Protein AF-A0A7X4EU83-F1 (afdb_monomer_lite)

Radius of gyration: 20.8 Å; chains: 1; bounding box: 49×31×60 Å

pLDDT: mean 77.48, std 19.96, range [29.17, 96.44]

Sequence (170 aa):
MTHMKTLVHVLTVSALWIVGHPASAQDRAFEIGVRPLILGSKGEPANDMPGGSVVGAWHWRDDWFIGVALDQLTFDYEYPYRALGIDQPADVKPIDGTNTTTRLAGWVERRYDRPGAWDWFWNVGIGFASVDAPPVSGPTDTGGTFEIVTDPGEEVHLIPNPRIRTGRYL

Foldseek 3Di:
DDDDDDDWDKDKDKAWDWPFDPPPDDQKGKIKTKIWIWIQTPDVVKGIKTWMKIKMWIRDDDQKIKMKMKIKTKIKRFQPVVVVVFAADPPDDGWIWMKMKIKIKIKMKGWDDDPDQKIWIKIKIKMKMDMDTDWTKDAGPVGHIDIDDDDPDMDMDIDTDGDMHGDDPD

Structure (mmCIF, N/CA/C/O backbone):
data_AF-A0A7X4EU83-F1
#
_entry.id   AF-A0A7X4EU83-F1
#
loop_
_atom_site.group_PDB
_atom_site.id
_atom_site.type_symbol
_atom_site.label_atom_id
_atom_site.label_alt_id
_atom_site.label_comp_id
_atom_site.label_asym_id
_atom_site.label_entity_id
_atom_site.label_seq_id
_atom_site.pdbx_PDB_ins_code
_atom_site.Cartn_x
_atom_site.Cartn_y
_atom_site.Cartn_z
_atom_site.occupancy
_atom_site.B_iso_or_equiv
_atom_site.auth_seq_id
_atom_site.auth_comp_id
_atom_site.auth_asym_id
_atom_site.auth_atom_id
_atom_site.pdbx_PDB_model_num
ATOM 1 N N . MET A 1 1 ? -22.243 -17.654 9.323 1.00 37.81 1 MET A N 1
ATOM 2 C CA . MET A 1 1 ? -21.149 -16.695 9.073 1.00 37.81 1 MET A CA 1
ATOM 3 C C . MET A 1 1 ? -21.112 -16.425 7.584 1.00 37.81 1 MET A C 1
ATOM 5 O O . MET A 1 1 ? -20.854 -17.342 6.816 1.00 37.81 1 MET A O 1
ATOM 9 N N . THR A 1 2 ? -21.492 -15.220 7.178 1.00 32.38 2 THR A N 1
ATOM 10 C CA . THR A 1 2 ? -21.606 -14.831 5.769 1.00 32.38 2 THR A CA 1
ATOM 11 C C . THR A 1 2 ? -20.364 -14.015 5.432 1.00 32.38 2 THR A C 1
ATOM 13 O O . THR A 1 2 ? -20.212 -12.914 5.948 1.00 32.38 2 THR A O 1
ATOM 16 N N . HIS A 1 3 ? -19.445 -14.560 4.632 1.00 31.91 3 HIS A N 1
ATOM 17 C CA . HIS A 1 3 ? -18.274 -13.809 4.175 1.00 31.91 3 HIS A CA 1
ATOM 18 C C . HIS A 1 3 ? -18.725 -12.758 3.159 1.00 31.91 3 HIS A C 1
ATOM 20 O O . HIS A 1 3 ? -19.053 -13.086 2.017 1.00 31.91 3 HIS A O 1
ATOM 26 N N . MET A 1 4 ? -18.774 -11.497 3.581 1.00 29.17 4 MET A N 1
ATOM 27 C CA . MET A 1 4 ? -19.000 -10.371 2.685 1.00 29.17 4 MET A CA 1
ATOM 28 C C . MET A 1 4 ? -17.693 -10.105 1.929 1.00 29.17 4 MET A C 1
ATOM 30 O O . MET A 1 4 ? -16.710 -9.675 2.521 1.00 29.17 4 MET A O 1
ATOM 34 N N . LYS A 1 5 ? -17.655 -10.429 0.633 1.00 32.44 5 LYS A N 1
ATOM 35 C CA . LYS A 1 5 ? -16.524 -10.103 -0.246 1.00 32.44 5 LYS A CA 1
ATOM 36 C C . LYS A 1 5 ? -16.782 -8.737 -0.872 1.00 32.44 5 LYS A C 1
ATOM 38 O O . LYS A 1 5 ? -17.597 -8.629 -1.787 1.00 32.44 5 LYS A O 1
ATOM 43 N N . THR A 1 6 ? -16.119 -7.704 -0.370 1.00 38.38 6 THR A N 1
ATOM 44 C CA . THR A 1 6 ? -16.196 -6.358 -0.947 1.00 38.38 6 THR A CA 1
ATOM 45 C C . THR A 1 6 ? -15.210 -6.258 -2.107 1.00 38.38 6 THR A C 1
ATOM 47 O O . THR A 1 6 ? -14.019 -6.492 -1.940 1.00 38.38 6 THR A O 1
ATOM 50 N N . LEU A 1 7 ? -15.699 -5.934 -3.306 1.00 34.59 7 LEU A N 1
ATOM 51 C CA . LEU A 1 7 ? -14.849 -5.682 -4.470 1.00 34.59 7 LEU A CA 1
ATOM 52 C C . LEU A 1 7 ? -14.307 -4.245 -4.396 1.00 34.59 7 LEU A C 1
ATOM 54 O O . LEU A 1 7 ? -15.007 -3.291 -4.745 1.00 34.59 7 LEU A O 1
ATOM 58 N N . VAL A 1 8 ? -13.066 -4.089 -3.935 1.00 40.91 8 VAL A N 1
ATOM 59 C CA . VAL A 1 8 ? -12.400 -2.784 -3.831 1.00 40.91 8 VAL A CA 1
ATOM 60 C C . VAL A 1 8 ? -11.879 -2.357 -5.205 1.00 40.91 8 VAL A C 1
ATOM 62 O O . VAL A 1 8 ? -11.052 -3.028 -5.819 1.00 40.91 8 VAL A O 1
ATOM 65 N N . HIS A 1 9 ? -12.368 -1.221 -5.706 1.00 39.59 9 HIS A N 1
ATOM 66 C CA . HIS A 1 9 ? -11.821 -0.586 -6.906 1.00 39.59 9 HIS A CA 1
ATOM 67 C C . HIS A 1 9 ? -10.670 0.333 -6.490 1.00 39.59 9 HIS A C 1
ATOM 69 O O . HIS A 1 9 ? -10.909 1.413 -5.954 1.00 39.59 9 HIS A O 1
ATOM 75 N N . VAL A 1 10 ? -9.430 -0.095 -6.732 1.00 41.69 10 VAL A N 1
ATOM 76 C CA . VAL A 1 10 ? -8.229 0.663 -6.358 1.00 41.69 10 VAL A CA 1
ATOM 77 C C . VAL A 1 10 ? -7.845 1.628 -7.479 1.00 41.69 10 VAL A C 1
ATOM 79 O O . VAL A 1 10 ? -7.404 1.207 -8.550 1.00 41.69 10 VAL A O 1
ATOM 82 N N . LEU A 1 11 ? -7.956 2.936 -7.231 1.00 41.06 11 LEU A N 1
ATOM 83 C CA . LEU A 1 11 ? -7.340 3.948 -8.093 1.00 41.06 11 LEU A CA 1
ATOM 84 C C . LEU A 1 11 ? -5.925 4.229 -7.580 1.00 41.06 11 LEU A C 1
ATOM 86 O O . LEU A 1 11 ? -5.740 4.700 -6.461 1.00 41.06 11 LEU A O 1
ATOM 90 N N . THR A 1 12 ? -4.918 3.941 -8.404 1.00 47.88 12 THR A N 1
ATOM 91 C CA . THR A 1 12 ? -3.512 4.156 -8.042 1.00 47.88 12 THR A CA 1
ATOM 92 C C . THR A 1 12 ? -2.955 5.388 -8.749 1.00 47.88 12 THR A C 1
ATOM 94 O O . THR A 1 12 ? -2.673 5.335 -9.950 1.00 47.88 12 THR A O 1
ATOM 97 N N . VAL A 1 13 ? -2.671 6.453 -8.001 1.00 45.34 13 VAL A N 1
ATOM 98 C CA . VAL A 1 13 ? -1.878 7.593 -8.488 1.00 45.34 13 VAL A CA 1
ATOM 99 C C . VAL A 1 13 ? -0.442 7.425 -7.979 1.00 45.34 13 VAL A C 1
ATOM 101 O O . VAL A 1 13 ? -0.217 7.146 -6.804 1.00 45.34 13 VAL A O 1
ATOM 104 N N . SER A 1 14 ? 0.566 7.497 -8.855 1.00 44.75 14 SER A N 1
ATOM 105 C CA . SER A 1 14 ? 1.974 7.450 -8.414 1.00 44.75 14 SER A CA 1
ATOM 106 C C . SER A 1 14 ? 2.892 8.174 -9.387 1.00 44.75 14 SER A C 1
ATOM 108 O O . SER A 1 14 ? 2.789 7.972 -10.598 1.00 44.75 14 SER A O 1
ATOM 110 N N . ALA A 1 15 ? 3.838 8.935 -8.843 1.00 41.72 15 ALA A N 1
ATOM 111 C CA . ALA A 1 15 ? 4.978 9.479 -9.571 1.00 41.72 15 ALA A CA 1
ATOM 112 C C . ALA A 1 15 ? 6.179 8.546 -9.364 1.00 41.72 15 ALA A C 1
ATOM 114 O O . ALA A 1 15 ? 6.538 8.258 -8.225 1.00 41.72 15 ALA A O 1
ATOM 115 N N . LEU A 1 16 ? 6.772 8.032 -10.444 1.00 42.72 16 LEU A N 1
ATOM 116 C CA . LEU A 1 16 ? 7.924 7.134 -10.361 1.00 42.72 16 LEU A CA 1
ATOM 117 C C . LEU A 1 16 ? 9.220 7.908 -10.601 1.00 42.72 16 LEU A C 1
ATOM 119 O O . LEU A 1 16 ? 9.389 8.493 -11.667 1.00 42.72 16 LEU A O 1
ATOM 123 N N . TRP A 1 17 ? 10.142 7.837 -9.641 1.00 41.66 17 TRP A N 1
ATOM 124 C CA . TRP A 1 17 ? 11.507 8.332 -9.782 1.00 41.66 17 TRP A CA 1
ATOM 125 C C . TRP A 1 17 ? 12.431 7.132 -10.009 1.00 41.66 17 TRP A C 1
ATOM 127 O O . TRP A 1 17 ? 12.683 6.343 -9.098 1.00 41.66 17 TRP A O 1
ATOM 137 N N . ILE A 1 18 ? 12.895 6.953 -11.246 1.00 44.16 18 ILE A N 1
ATOM 138 C CA . ILE A 1 18 ? 13.875 5.913 -11.585 1.00 44.16 18 ILE A CA 1
ATOM 139 C C . ILE A 1 18 ? 15.265 6.525 -11.516 1.00 44.16 18 ILE A C 1
ATOM 141 O O . ILE A 1 18 ? 15.538 7.510 -12.198 1.00 44.16 18 ILE A O 1
ATOM 145 N N . VAL A 1 19 ? 16.153 5.910 -10.737 1.00 40.81 19 VAL A N 1
ATOM 146 C CA . VAL A 1 19 ? 17.590 6.186 -10.803 1.00 40.81 19 VAL A CA 1
ATOM 147 C C . VAL A 1 19 ? 18.212 5.061 -11.624 1.0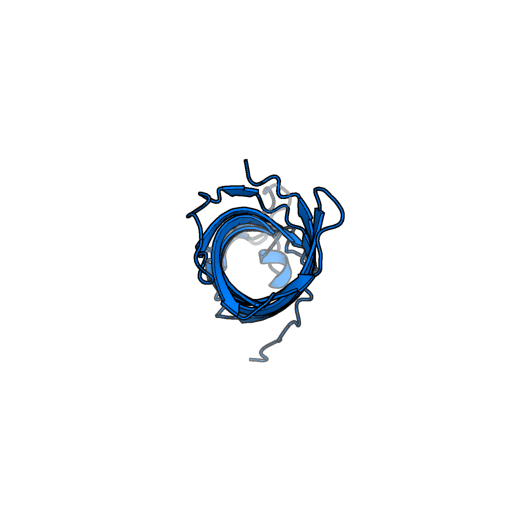0 40.81 19 VAL A C 1
ATOM 149 O O . VAL A 1 19 ? 18.591 4.017 -11.100 1.00 40.81 19 VAL A O 1
ATOM 152 N N . GLY A 1 20 ? 18.239 5.237 -12.944 1.00 39.12 20 GLY A N 1
ATOM 153 C CA . GLY A 1 20 ? 18.881 4.294 -13.856 1.00 39.12 20 GLY A CA 1
ATOM 154 C C . GLY A 1 20 ? 20.357 4.641 -14.011 1.00 39.12 20 GLY A C 1
ATOM 155 O O . GLY A 1 20 ? 20.680 5.784 -14.311 1.00 39.12 20 GLY A O 1
ATOM 156 N N . HIS A 1 21 ? 21.250 3.667 -13.836 1.00 35.53 21 HIS A N 1
ATOM 157 C CA . HIS A 1 21 ? 22.607 3.787 -14.371 1.00 35.53 21 HIS A CA 1
ATOM 158 C C . HIS A 1 21 ? 22.551 3.428 -15.862 1.00 35.53 21 HIS A C 1
ATOM 160 O O . HIS A 1 21 ? 22.052 2.344 -16.181 1.00 35.53 21 HIS A O 1
ATOM 166 N N . PRO A 1 22 ? 23.051 4.270 -16.785 1.00 38.56 22 PRO A N 1
ATOM 167 C CA . PRO A 1 22 ? 23.197 3.868 -18.174 1.00 38.56 22 PRO A CA 1
ATOM 168 C C . PRO A 1 22 ? 24.298 2.803 -18.259 1.00 38.56 22 PRO A C 1
ATOM 170 O O . PRO A 1 22 ? 25.483 3.107 -18.374 1.00 38.56 22 PRO A O 1
ATOM 173 N N . ALA A 1 23 ? 23.911 1.529 -18.173 1.00 36.75 23 ALA A N 1
ATOM 174 C CA . ALA A 1 23 ? 24.770 0.436 -18.598 1.00 36.75 23 ALA A CA 1
ATOM 175 C C . ALA A 1 23 ? 24.843 0.498 -20.126 1.00 36.75 23 ALA A C 1
ATOM 177 O O . ALA A 1 23 ? 23.866 0.258 -20.835 1.00 36.75 23 ALA A O 1
ATOM 178 N N . SER A 1 24 ? 25.999 0.912 -20.625 1.00 40.09 24 SER A N 1
ATOM 179 C CA . SER A 1 24 ? 26.292 1.039 -22.040 1.00 40.09 24 SER A CA 1
ATOM 180 C C . SER A 1 24 ? 26.031 -0.277 -22.798 1.00 40.09 24 SER A C 1
ATOM 182 O O . SER A 1 24 ? 26.607 -1.318 -22.502 1.00 40.09 24 SER A O 1
ATOM 184 N N . ALA A 1 25 ? 25.191 -0.183 -23.834 1.00 39.19 25 ALA A N 1
ATOM 185 C CA . ALA A 1 25 ? 25.168 -1.045 -25.022 1.00 39.19 25 ALA A CA 1
ATOM 186 C C . ALA A 1 25 ? 24.646 -2.504 -24.945 1.00 39.19 25 ALA A C 1
ATOM 188 O O . ALA A 1 25 ? 25.050 -3.303 -25.789 1.00 39.19 25 ALA A O 1
ATOM 189 N N . GLN A 1 26 ? 23.721 -2.886 -24.053 1.00 45.91 26 GLN A N 1
ATOM 190 C CA . GLN A 1 26 ? 23.082 -4.218 -24.143 1.00 45.91 26 GLN A CA 1
ATOM 191 C C . GLN A 1 26 ? 21.560 -4.188 -23.935 1.00 45.91 26 GLN A C 1
ATOM 193 O O . GLN A 1 26 ? 21.078 -3.574 -22.986 1.00 45.91 26 GLN A O 1
ATOM 198 N N . ASP A 1 27 ? 20.838 -4.921 -24.796 1.00 58.91 27 ASP A N 1
ATOM 199 C CA . ASP A 1 27 ? 19.375 -5.153 -24.881 1.00 58.91 27 ASP A CA 1
ATOM 200 C C . ASP A 1 27 ? 18.721 -5.782 -23.626 1.00 58.91 27 ASP A C 1
ATOM 202 O O . ASP A 1 27 ? 17.714 -6.482 -23.710 1.00 58.91 27 ASP A O 1
ATOM 206 N N . ARG A 1 28 ? 19.339 -5.636 -22.452 1.00 59.34 28 ARG A N 1
ATOM 207 C CA . ARG A 1 28 ? 18.908 -6.212 -21.173 1.00 59.34 28 ARG A CA 1
ATOM 208 C C . ARG A 1 28 ? 19.233 -5.253 -20.036 1.00 59.34 28 ARG A C 1
ATOM 210 O O . ARG A 1 28 ? 20.026 -5.561 -19.148 1.00 59.34 28 ARG A O 1
ATOM 217 N N . ALA A 1 29 ? 18.628 -4.074 -20.079 1.00 78.44 29 ALA A N 1
ATOM 218 C CA . ALA A 1 29 ? 18.719 -3.113 -18.990 1.00 78.44 29 ALA A CA 1
ATOM 219 C C . ALA A 1 29 ? 17.856 -3.556 -17.793 1.00 78.44 29 ALA A C 1
ATOM 221 O O . ALA A 1 29 ? 16.731 -4.039 -17.958 1.00 78.44 29 ALA A O 1
ATOM 222 N N . PHE A 1 30 ? 18.381 -3.378 -16.580 1.00 86.56 30 PHE A N 1
ATOM 223 C CA . PHE A 1 30 ? 17.618 -3.495 -15.339 1.00 86.56 30 PHE A CA 1
ATOM 224 C C . PHE A 1 30 ? 17.472 -2.113 -14.704 1.00 86.56 30 PHE A C 1
ATOM 226 O O . PHE A 1 30 ? 18.442 -1.363 -14.600 1.00 86.56 30 PHE A O 1
ATOM 233 N N . GLU A 1 31 ? 16.260 -1.783 -14.281 1.00 87.44 31 GLU A N 1
ATOM 234 C CA . GLU A 1 31 ? 15.913 -0.518 -13.648 1.00 87.44 31 GLU A CA 1
ATOM 235 C C . GLU A 1 31 ? 15.462 -0.784 -12.214 1.00 87.44 31 GLU A C 1
ATOM 237 O O . GLU A 1 31 ? 14.637 -1.664 -11.980 1.00 87.44 31 GLU A O 1
ATOM 242 N N . ILE A 1 32 ? 15.967 -0.002 -11.261 1.00 88.12 32 ILE A N 1
ATOM 243 C CA . ILE A 1 32 ? 15.497 0.006 -9.871 1.00 88.12 32 ILE A CA 1
ATOM 244 C C . ILE A 1 32 ? 15.044 1.424 -9.545 1.00 88.12 32 ILE A C 1
ATOM 246 O O . ILE A 1 32 ? 15.649 2.404 -9.985 1.00 88.12 32 ILE A O 1
ATOM 250 N N . GLY A 1 33 ? 13.975 1.550 -8.770 1.00 86.56 33 GLY A N 1
ATOM 251 C CA . GLY A 1 33 ? 13.492 2.846 -8.327 1.00 86.56 33 GLY A CA 1
ATOM 252 C C . GLY A 1 33 ? 12.719 2.775 -7.026 1.00 86.56 33 GLY A C 1
ATOM 253 O O . GLY A 1 33 ? 12.388 1.703 -6.520 1.00 86.56 33 GLY A O 1
ATOM 254 N N . VAL A 1 34 ? 12.399 3.958 -6.518 1.00 87.38 34 VAL A N 1
ATOM 255 C CA . VAL A 1 34 ? 11.456 4.137 -5.418 1.00 87.38 34 VAL A CA 1
ATOM 256 C C . VAL A 1 34 ? 10.356 5.094 -5.857 1.00 87.38 34 VAL A C 1
ATOM 258 O O . VAL A 1 34 ? 10.579 5.987 -6.679 1.00 87.38 34 VAL A O 1
ATOM 261 N N . ARG A 1 35 ? 9.143 4.916 -5.337 1.00 85.88 35 ARG A N 1
ATOM 262 C CA . ARG A 1 35 ? 8.029 5.831 -5.614 1.00 85.88 35 ARG A CA 1
ATOM 263 C C . ARG A 1 35 ? 7.163 6.061 -4.378 1.00 85.88 35 ARG A C 1
ATOM 265 O O . ARG A 1 35 ? 6.853 5.087 -3.693 1.00 85.88 35 ARG A O 1
ATOM 272 N N . PRO A 1 36 ? 6.724 7.303 -4.114 1.00 86.62 36 PRO A N 1
ATOM 273 C CA . PRO A 1 36 ? 5.571 7.524 -3.256 1.00 86.62 36 PRO A CA 1
ATOM 274 C C . PRO A 1 36 ? 4.317 6.960 -3.934 1.00 86.62 36 PRO A C 1
ATOM 276 O O . PRO A 1 36 ? 4.181 6.976 -5.165 1.00 86.62 36 PRO A O 1
ATOM 279 N N . LEU A 1 37 ? 3.403 6.449 -3.123 1.00 86.50 37 LEU A N 1
ATOM 280 C CA . LEU A 1 37 ? 2.178 5.797 -3.555 1.00 86.50 37 LEU A CA 1
ATOM 281 C C . LEU A 1 37 ? 1.018 6.332 -2.719 1.00 86.50 37 LEU A C 1
ATOM 283 O O . LEU A 1 37 ? 1.151 6.480 -1.511 1.00 86.50 37 LEU A O 1
ATOM 287 N N . ILE A 1 38 ? -0.112 6.601 -3.363 1.00 86.06 38 ILE A N 1
ATOM 288 C CA . ILE A 1 38 ? -1.391 6.771 -2.676 1.00 86.06 38 ILE A CA 1
ATOM 289 C C . ILE A 1 38 ? -2.371 5.825 -3.363 1.00 86.06 38 ILE A C 1
ATOM 291 O O . ILE A 1 38 ? -2.530 5.879 -4.591 1.00 86.06 38 ILE A O 1
ATOM 295 N N . LEU A 1 39 ? -2.972 4.921 -2.589 1.00 82.31 39 LEU A N 1
ATOM 296 C CA . LEU A 1 39 ? -4.087 4.098 -3.049 1.00 82.31 39 LEU A CA 1
ATOM 297 C C . LEU A 1 39 ? -5.382 4.700 -2.522 1.00 82.31 39 LEU A C 1
ATOM 299 O O . LEU A 1 39 ? -5.602 4.737 -1.315 1.00 82.31 39 LEU A O 1
ATOM 303 N N . GLY A 1 40 ? -6.231 5.160 -3.437 1.00 77.38 40 GLY A N 1
ATOM 304 C CA . GLY A 1 40 ? -7.587 5.555 -3.082 1.00 77.38 40 GLY A CA 1
ATOM 305 C C . GLY A 1 40 ? -8.458 4.312 -2.939 1.00 77.38 40 GLY A C 1
ATOM 306 O O . GLY A 1 40 ? -8.504 3.484 -3.858 1.00 77.38 40 GLY A O 1
ATOM 307 N N . SER A 1 41 ? -9.159 4.201 -1.814 1.00 69.62 41 SER A N 1
ATOM 308 C CA . SER A 1 41 ? -10.204 3.205 -1.591 1.00 69.62 41 SER A CA 1
ATOM 309 C C . SER A 1 41 ? -11.544 3.903 -1.381 1.00 69.62 41 SER A C 1
ATOM 311 O O . SER A 1 41 ? -11.610 5.038 -0.919 1.00 69.62 41 SER A O 1
ATOM 313 N N . LYS A 1 42 ? -12.632 3.231 -1.755 1.00 65.50 42 LYS A N 1
ATOM 314 C CA . LYS A 1 42 ? -13.992 3.665 -1.429 1.00 65.50 42 LYS A CA 1
ATOM 315 C C . LYS A 1 42 ? -14.532 2.712 -0.377 1.00 65.50 42 LYS A C 1
ATOM 317 O O . LYS A 1 42 ? -15.108 1.684 -0.725 1.00 65.50 42 LYS A O 1
ATOM 322 N N . GLY A 1 43 ? -14.327 3.037 0.890 1.00 58.44 43 GLY A N 1
ATOM 323 C CA . GLY A 1 43 ? -14.946 2.324 1.996 1.00 58.44 43 GLY A CA 1
ATOM 324 C C . GLY A 1 43 ? -15.135 3.268 3.165 1.00 58.44 43 GLY A C 1
ATOM 325 O O . GLY A 1 43 ? -14.188 3.925 3.565 1.00 58.44 43 GLY A O 1
ATOM 326 N N . GLU A 1 44 ? -16.335 3.326 3.732 1.00 60.44 44 GLU A N 1
ATOM 327 C CA . GLU A 1 44 ? -16.451 3.731 5.129 1.00 60.44 44 GLU A CA 1
ATOM 328 C C . GLU A 1 44 ? -16.083 2.490 5.953 1.00 60.44 44 GLU A C 1
ATOM 330 O O . GLU A 1 44 ? -16.728 1.451 5.777 1.00 60.44 44 GLU A O 1
ATOM 335 N N . PRO A 1 45 ? -15.009 2.533 6.756 1.00 57.53 45 PRO A N 1
ATOM 336 C CA . PRO A 1 45 ? -14.342 3.721 7.294 1.00 57.53 45 PRO A CA 1
ATOM 337 C C . PRO A 1 45 ? -12.858 3.882 6.878 1.00 57.53 45 PRO A C 1
ATOM 339 O O . PRO A 1 45 ? -12.049 4.399 7.643 1.00 57.53 45 PRO A O 1
ATOM 342 N N . ALA A 1 46 ? -12.465 3.381 5.705 1.00 61.41 46 ALA A N 1
ATOM 343 C CA . ALA A 1 46 ? -11.075 3.373 5.250 1.00 61.41 46 ALA A CA 1
ATOM 344 C C . ALA A 1 46 ? -10.738 4.611 4.399 1.00 61.41 46 ALA A C 1
ATOM 346 O O . ALA A 1 46 ? -11.323 4.831 3.336 1.00 61.41 46 ALA A O 1
ATOM 347 N N . ASN A 1 47 ? -9.753 5.382 4.862 1.00 68.06 47 ASN A N 1
ATOM 348 C CA . ASN A 1 47 ? -9.253 6.592 4.209 1.00 68.06 47 ASN A CA 1
ATOM 349 C C . ASN A 1 47 ? -8.247 6.279 3.074 1.00 68.06 47 ASN A C 1
ATOM 351 O O . ASN A 1 47 ? -7.876 5.121 2.852 1.00 68.06 47 ASN A O 1
ATOM 355 N N . ASP A 1 48 ? -7.789 7.311 2.355 1.00 81.44 48 ASP A N 1
ATOM 356 C CA . ASP A 1 48 ? -6.674 7.202 1.402 1.00 81.44 48 ASP A CA 1
ATOM 357 C C . ASP A 1 48 ? -5.465 6.510 2.056 1.00 81.44 48 ASP A C 1
ATOM 359 O O . ASP A 1 48 ? -5.107 6.818 3.191 1.00 81.44 48 ASP A O 1
ATOM 363 N N . MET A 1 49 ? -4.813 5.590 1.337 1.00 88.56 49 MET A N 1
ATOM 364 C CA . MET A 1 49 ? -3.676 4.820 1.852 1.00 88.56 49 MET A CA 1
ATOM 365 C C . MET A 1 49 ? -2.359 5.418 1.323 1.00 88.56 49 MET A C 1
ATOM 367 O O . MET A 1 49 ? -1.927 5.052 0.219 1.00 88.56 49 MET A O 1
ATOM 371 N N . PRO A 1 50 ? -1.710 6.369 2.021 1.00 91.94 50 PRO A N 1
ATOM 372 C CA . PRO A 1 50 ? -0.385 6.838 1.645 1.00 91.94 50 PRO A CA 1
ATOM 373 C C . PRO A 1 50 ? 0.678 5.770 1.910 1.00 91.94 50 PRO A C 1
ATOM 375 O O . PRO A 1 50 ? 0.570 4.934 2.808 1.00 91.94 50 PRO A O 1
ATOM 378 N N . GLY A 1 51 ? 1.752 5.817 1.131 1.00 93.94 51 GLY A N 1
ATOM 379 C CA . GLY A 1 51 ? 2.845 4.877 1.277 1.00 93.94 51 GLY A CA 1
ATOM 380 C C . GLY A 1 51 ? 4.006 5.105 0.326 1.00 93.94 51 GLY A C 1
ATOM 381 O O . GLY A 1 51 ? 4.132 6.129 -0.353 1.00 93.94 51 GLY A O 1
ATOM 382 N N . GLY A 1 52 ? 4.869 4.100 0.287 1.00 93.56 52 GLY A N 1
ATOM 383 C CA . GLY A 1 52 ? 6.054 4.051 -0.550 1.00 93.56 52 GLY A CA 1
ATOM 384 C C . GLY A 1 52 ? 6.202 2.692 -1.212 1.00 93.56 52 GLY A C 1
ATOM 385 O O . GLY A 1 52 ? 5.541 1.720 -0.858 1.00 93.56 52 GLY A O 1
ATOM 386 N N . SER A 1 53 ? 7.067 2.630 -2.212 1.00 93.19 53 SER A N 1
ATOM 387 C CA . SER A 1 53 ? 7.260 1.433 -3.013 1.00 93.19 53 SER A CA 1
ATOM 388 C C . SER A 1 53 ? 8.684 1.363 -3.524 1.00 93.19 53 SER A C 1
ATOM 390 O O . SER A 1 53 ? 9.223 2.373 -3.983 1.00 93.19 53 SER A O 1
ATOM 392 N N . VAL A 1 54 ? 9.269 0.171 -3.459 1.00 94.69 54 VAL A N 1
ATOM 393 C CA . VAL A 1 54 ? 10.510 -0.180 -4.151 1.00 94.69 54 VAL A CA 1
ATOM 394 C C . VAL A 1 54 ? 10.128 -0.965 -5.394 1.00 94.69 54 VAL A C 1
ATOM 396 O O . VAL A 1 54 ? 9.361 -1.924 -5.311 1.00 94.69 54 VAL A O 1
ATOM 399 N N . VAL A 1 55 ? 10.659 -0.567 -6.546 1.00 93.31 55 VAL A N 1
ATOM 400 C CA . VAL A 1 55 ? 10.343 -1.186 -7.833 1.00 93.31 55 VAL A CA 1
ATOM 401 C C . VAL A 1 55 ? 11.598 -1.661 -8.546 1.00 93.31 55 VAL A C 1
ATOM 403 O O . VAL A 1 55 ? 12.635 -1.002 -8.497 1.00 93.31 55 VAL A O 1
ATOM 406 N N . GLY A 1 56 ? 11.477 -2.783 -9.245 1.00 91.12 56 GLY A N 1
ATOM 407 C CA . GLY A 1 56 ? 12.463 -3.287 -10.191 1.00 91.12 56 GLY A CA 1
ATOM 408 C C . GLY A 1 56 ? 11.793 -3.589 -11.527 1.00 91.12 56 GLY A C 1
ATOM 409 O O . GLY A 1 56 ? 10.677 -4.100 -11.544 1.00 91.12 56 GLY A O 1
ATOM 410 N N . ALA A 1 57 ? 12.447 -3.287 -12.644 1.00 92.88 57 ALA A N 1
ATOM 411 C CA . ALA A 1 57 ? 11.963 -3.626 -13.976 1.00 92.88 57 ALA A CA 1
ATOM 412 C C . ALA A 1 57 ? 13.103 -4.145 -14.850 1.00 92.88 57 ALA A C 1
ATOM 414 O O . ALA A 1 57 ? 14.160 -3.530 -14.953 1.00 92.88 57 ALA A O 1
ATOM 415 N N . TRP A 1 58 ? 12.876 -5.281 -15.496 1.00 92.94 58 TRP A N 1
ATOM 416 C CA . TRP A 1 58 ? 13.809 -5.899 -16.422 1.00 92.94 58 TRP A CA 1
ATOM 417 C C . TRP A 1 58 ? 13.304 -5.751 -17.851 1.00 92.94 58 TRP A C 1
ATOM 419 O O . TRP A 1 58 ? 12.165 -6.112 -18.159 1.00 92.94 58 TRP A O 1
ATOM 429 N N . HIS A 1 59 ? 14.158 -5.222 -18.722 1.00 92.62 59 HIS A N 1
ATOM 430 C CA . HIS A 1 59 ? 13.912 -5.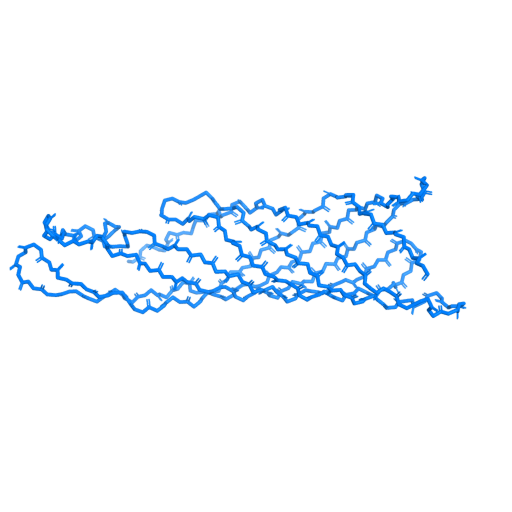181 -20.155 1.00 92.62 59 HIS A CA 1
ATOM 431 C C . HIS A 1 59 ? 13.971 -6.599 -20.729 1.00 92.62 59 HIS A C 1
ATOM 433 O O . HIS A 1 59 ? 15.011 -7.256 -20.683 1.00 92.62 59 HIS A O 1
ATOM 439 N N . TRP A 1 60 ? 12.831 -7.085 -21.222 1.00 90.06 60 TRP A N 1
ATOM 440 C CA . TRP A 1 60 ? 12.698 -8.462 -21.689 1.00 90.06 60 TRP A CA 1
ATOM 441 C C . TRP A 1 60 ? 12.948 -8.588 -23.197 1.00 90.06 60 TRP A C 1
ATOM 443 O O . TRP A 1 60 ? 13.730 -9.445 -23.612 1.00 90.06 60 TRP A O 1
ATOM 453 N N . ARG A 1 61 ? 12.271 -7.763 -24.011 1.00 89.81 61 ARG A N 1
ATOM 454 C CA . ARG A 1 61 ? 12.429 -7.686 -25.477 1.00 89.81 61 ARG A CA 1
ATOM 455 C C . ARG A 1 61 ? 11.783 -6.421 -26.039 1.00 89.81 61 ARG A C 1
ATOM 457 O O . ARG A 1 61 ? 10.732 -6.030 -25.541 1.00 89.81 61 ARG A O 1
ATOM 464 N N . ASP A 1 62 ? 12.332 -5.855 -27.110 1.00 89.50 62 ASP A N 1
ATOM 465 C CA . ASP A 1 62 ? 11.769 -4.694 -27.823 1.00 89.50 62 ASP A CA 1
ATOM 466 C C . ASP A 1 62 ? 11.383 -3.553 -26.862 1.00 89.50 62 ASP A C 1
ATOM 468 O O . ASP A 1 62 ? 12.241 -3.035 -26.162 1.00 89.50 62 ASP A O 1
ATOM 472 N N . ASP A 1 63 ? 10.100 -3.209 -26.743 1.00 90.31 63 ASP A N 1
ATOM 473 C CA . ASP A 1 63 ? 9.608 -2.204 -25.790 1.00 90.31 63 ASP A CA 1
ATOM 474 C C . ASP A 1 63 ? 8.947 -2.812 -24.541 1.00 90.31 63 ASP A C 1
ATOM 476 O O . ASP A 1 63 ? 8.204 -2.135 -23.823 1.00 90.31 63 ASP A O 1
ATOM 480 N N . TRP A 1 64 ? 9.149 -4.108 -24.297 1.00 93.25 64 TRP A N 1
ATOM 481 C CA . TRP A 1 64 ? 8.520 -4.850 -23.210 1.00 93.25 64 TRP A CA 1
ATOM 482 C C . TRP A 1 64 ? 9.427 -5.008 -21.996 1.00 93.25 64 TRP A C 1
ATOM 484 O O . TRP A 1 64 ? 10.587 -5.416 -22.089 1.00 93.25 64 TRP A O 1
ATOM 494 N N . PHE A 1 65 ? 8.832 -4.778 -20.832 1.00 93.62 65 PHE A N 1
ATOM 495 C CA . PHE A 1 65 ? 9.459 -4.890 -19.526 1.00 93.62 65 PHE A CA 1
ATOM 496 C C . PHE A 1 65 ? 8.643 -5.818 -18.632 1.00 93.62 65 PHE A C 1
ATOM 498 O O . PHE A 1 65 ? 7.414 -5.842 -18.691 1.00 93.62 65 PHE A O 1
ATOM 505 N N . ILE A 1 66 ? 9.334 -6.558 -17.773 1.00 95.56 66 ILE A N 1
ATOM 506 C CA . ILE A 1 66 ? 8.733 -7.315 -16.674 1.00 95.56 66 ILE A CA 1
ATOM 507 C C . ILE A 1 66 ? 9.151 -6.623 -15.388 1.00 95.56 66 ILE A C 1
ATOM 509 O O . ILE A 1 66 ? 10.343 -6.417 -15.162 1.00 95.56 66 ILE A O 1
ATOM 513 N N . GLY A 1 67 ? 8.188 -6.240 -14.561 1.00 94.56 67 GLY A N 1
ATOM 514 C CA . GLY A 1 67 ? 8.456 -5.499 -13.339 1.00 94.56 67 GLY A CA 1
ATOM 515 C C . GLY A 1 67 ? 7.898 -6.157 -12.093 1.00 94.56 67 GLY A C 1
ATOM 516 O O . GLY A 1 67 ? 6.959 -6.950 -12.154 1.00 94.56 67 GLY A O 1
ATOM 517 N N . VAL A 1 68 ? 8.506 -5.808 -10.965 1.00 95.94 68 VAL A N 1
ATOM 518 C CA . VAL A 1 68 ? 8.095 -6.192 -9.618 1.00 95.94 68 VAL A CA 1
ATOM 519 C C . VAL A 1 68 ? 8.120 -4.978 -8.695 1.00 95.94 68 VAL A C 1
ATOM 521 O O . VAL A 1 68 ? 8.934 -4.068 -8.866 1.00 95.94 68 VAL A O 1
ATOM 524 N N . ALA A 1 69 ? 7.216 -4.944 -7.724 1.00 95.06 69 ALA A N 1
ATOM 525 C CA . ALA A 1 69 ? 7.125 -3.886 -6.731 1.00 95.06 69 ALA A CA 1
ATOM 526 C C . ALA A 1 69 ? 6.813 -4.474 -5.364 1.00 95.06 69 ALA A C 1
ATOM 528 O O . ALA A 1 69 ? 5.978 -5.370 -5.249 1.00 95.06 69 ALA A O 1
ATOM 529 N N . LEU A 1 70 ? 7.460 -3.916 -4.349 1.00 96.31 70 LEU A N 1
ATOM 530 C CA . LEU A 1 70 ? 7.101 -4.093 -2.954 1.00 96.31 70 LEU A CA 1
ATOM 531 C C . LEU A 1 70 ? 6.613 -2.745 -2.435 1.00 96.31 70 LEU A C 1
ATOM 533 O O . LEU A 1 70 ? 7.385 -1.786 -2.387 1.00 96.31 70 LEU A O 1
ATOM 537 N N . ASP A 1 71 ? 5.338 -2.674 -2.083 1.00 94.81 71 ASP A N 1
ATOM 538 C CA . ASP A 1 71 ? 4.698 -1.471 -1.576 1.00 94.81 71 ASP A CA 1
ATOM 539 C C . ASP A 1 71 ? 4.428 -1.608 -0.074 1.00 94.81 71 ASP A C 1
ATOM 541 O O . ASP A 1 71 ? 3.994 -2.662 0.392 1.00 94.81 71 ASP A O 1
ATOM 545 N N . GLN A 1 72 ? 4.649 -0.519 0.658 1.00 96.44 72 GLN A N 1
ATOM 546 C CA . GLN A 1 72 ? 4.312 -0.371 2.068 1.00 96.44 72 GLN A CA 1
ATOM 547 C C . GLN A 1 72 ? 3.365 0.815 2.207 1.00 96.44 72 GLN A C 1
ATOM 549 O O . GLN A 1 72 ? 3.717 1.936 1.834 1.00 96.44 72 GLN A O 1
ATOM 554 N N . LEU A 1 73 ? 2.167 0.565 2.717 1.00 93.06 73 LEU A N 1
ATOM 555 C CA . LEU A 1 73 ? 1.100 1.551 2.851 1.00 93.06 73 LEU A CA 1
ATOM 556 C C . LEU A 1 73 ? 0.587 1.565 4.285 1.00 93.06 73 LEU A C 1
ATOM 558 O O . LEU A 1 73 ? 0.612 0.540 4.966 1.00 93.06 73 LEU A O 1
ATOM 562 N N . THR A 1 74 ? 0.069 2.707 4.710 1.00 92.31 74 THR A N 1
ATOM 563 C CA . THR A 1 74 ? -0.600 2.871 6.000 1.00 92.31 74 THR A CA 1
ATOM 564 C C . THR A 1 74 ? -1.948 3.520 5.757 1.00 92.31 74 THR A C 1
ATOM 566 O O . THR A 1 74 ? -2.071 4.349 4.859 1.00 92.31 74 THR A O 1
ATOM 569 N N . PHE A 1 75 ? -2.962 3.123 6.516 1.00 89.75 75 PHE A N 1
ATOM 570 C CA . PHE A 1 75 ? -4.291 3.713 6.426 1.00 89.75 75 PHE A CA 1
ATOM 571 C C . PHE A 1 75 ? -5.012 3.618 7.761 1.00 89.75 75 PHE A C 1
ATOM 573 O O . PHE A 1 75 ? -4.807 2.669 8.521 1.00 89.75 75 PHE A O 1
ATOM 580 N N . ASP A 1 76 ? -5.866 4.599 8.019 1.00 87.19 76 ASP A N 1
ATOM 581 C CA . ASP A 1 76 ? -6.698 4.611 9.210 1.00 87.19 76 ASP A CA 1
ATOM 582 C C . ASP A 1 76 ? -8.008 3.860 8.945 1.00 87.19 76 ASP A C 1
ATOM 584 O O . ASP A 1 76 ? -8.578 3.899 7.848 1.00 87.19 76 ASP A O 1
ATOM 588 N N . TYR A 1 77 ? -8.450 3.136 9.965 1.00 85.50 77 TYR A N 1
ATOM 589 C CA . TYR A 1 77 ? -9.724 2.447 10.046 1.00 85.50 77 TYR A CA 1
ATOM 590 C C . TYR A 1 77 ? -10.551 3.178 11.099 1.00 85.50 77 TYR A C 1
ATOM 592 O O . TYR A 1 77 ? -10.408 2.934 12.300 1.00 85.50 77 TYR A O 1
ATOM 600 N N . GLU A 1 78 ? -11.349 4.144 10.649 1.00 85.69 78 GLU A N 1
ATOM 601 C CA . GLU A 1 78 ? -12.089 5.026 11.550 1.00 85.69 78 GLU A CA 1
ATOM 602 C C . GLU A 1 78 ? -13.271 4.285 12.196 1.00 85.69 78 GLU A C 1
ATOM 604 O O . GLU A 1 78 ? -13.959 3.478 11.574 1.00 85.69 78 GLU A O 1
ATOM 609 N N . TYR A 1 79 ? -13.552 4.552 13.466 1.00 88.12 79 TYR A N 1
ATOM 610 C CA . TYR A 1 79 ? -14.761 4.044 14.130 1.00 88.12 79 TYR A CA 1
ATOM 611 C C . TYR A 1 79 ? -15.073 2.527 13.960 1.00 88.12 79 TYR A C 1
ATOM 613 O O . TYR A 1 79 ? -16.240 2.171 13.742 1.00 88.12 79 TYR A O 1
ATOM 621 N N . PRO A 1 80 ? -14.104 1.596 14.105 1.00 86.62 80 PRO A N 1
ATOM 622 C CA . PRO A 1 80 ? -14.311 0.152 13.917 1.00 86.62 80 PRO A CA 1
ATOM 623 C C . PRO A 1 80 ? -15.470 -0.406 14.751 1.00 86.62 80 PRO A C 1
ATOM 625 O O . PRO A 1 80 ? -16.199 -1.302 14.329 1.00 86.62 80 PRO A O 1
ATOM 628 N N . TYR A 1 81 ? -15.660 0.162 15.940 1.00 88.56 81 TYR A N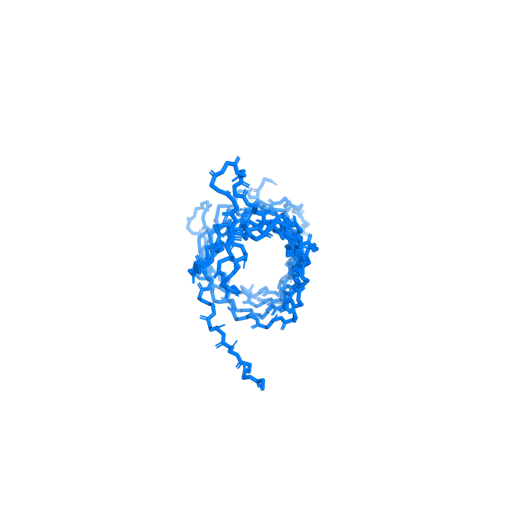 1
ATOM 629 C CA . TYR A 1 81 ? -16.695 -0.200 16.898 1.00 88.56 81 TYR A CA 1
ATOM 630 C C . TYR A 1 81 ? -18.120 0.033 16.367 1.00 88.56 81 TYR A C 1
ATOM 632 O O . TYR A 1 81 ? -19.024 -0.743 16.682 1.00 88.56 81 TYR A O 1
ATOM 640 N N . ARG A 1 82 ? -18.324 1.032 15.494 1.00 88.38 82 ARG A N 1
ATOM 641 C CA . ARG A 1 82 ? -19.639 1.319 14.896 1.00 88.38 82 ARG A CA 1
ATOM 642 C C . ARG A 1 82 ? -20.093 0.215 13.953 1.00 88.38 82 ARG A C 1
ATOM 644 O O . ARG A 1 82 ? -21.277 -0.104 13.924 1.00 88.38 82 ARG A O 1
ATOM 651 N N . ALA A 1 83 ? -19.163 -0.408 13.227 1.00 86.06 83 ALA A N 1
ATOM 652 C CA . ALA A 1 83 ? -19.476 -1.528 12.339 1.00 86.06 83 ALA A CA 1
ATOM 653 C C . ALA A 1 83 ? -20.004 -2.755 13.105 1.00 86.06 83 ALA A C 1
ATOM 655 O O . ALA A 1 83 ? -20.725 -3.576 12.540 1.00 86.06 83 ALA A O 1
ATOM 656 N N . LEU A 1 84 ? -19.674 -2.864 14.396 1.00 88.62 84 LEU A N 1
ATOM 657 C CA . LEU A 1 84 ? -20.137 -3.924 15.291 1.00 88.62 84 LEU A CA 1
ATOM 658 C C . LEU A 1 84 ? -21.339 -3.510 16.154 1.00 88.62 84 LEU A C 1
ATOM 660 O O . LEU A 1 84 ? -21.799 -4.311 16.965 1.00 88.62 84 LEU A O 1
ATOM 664 N N . GLY A 1 85 ? -21.852 -2.284 15.992 1.00 91.19 85 GLY A N 1
ATOM 665 C CA . GLY A 1 85 ? -22.955 -1.759 16.800 1.00 91.19 85 GLY A CA 1
ATOM 666 C C . GLY A 1 85 ? -22.601 -1.573 18.278 1.00 91.19 85 GLY A C 1
ATOM 667 O O . GLY A 1 85 ? -23.475 -1.703 19.129 1.00 91.19 85 GLY A O 1
ATOM 668 N N . ILE A 1 86 ? -21.326 -1.331 18.591 1.00 90.94 86 ILE A N 1
ATOM 669 C CA . ILE A 1 86 ? -20.877 -1.024 19.951 1.00 90.94 86 ILE A CA 1
ATOM 670 C C . ILE A 1 86 ? -21.005 0.484 20.154 1.00 90.94 86 ILE A C 1
ATOM 672 O O . ILE A 1 86 ? -20.456 1.250 19.368 1.00 90.94 86 ILE A O 1
ATOM 676 N N . ASP A 1 87 ? -21.685 0.917 21.209 1.00 92.94 87 ASP A N 1
ATOM 677 C CA . ASP A 1 87 ? -21.755 2.329 21.575 1.00 92.94 87 ASP A CA 1
ATOM 678 C C . ASP A 1 87 ? -20.622 2.701 22.543 1.00 92.94 87 ASP A C 1
ATOM 6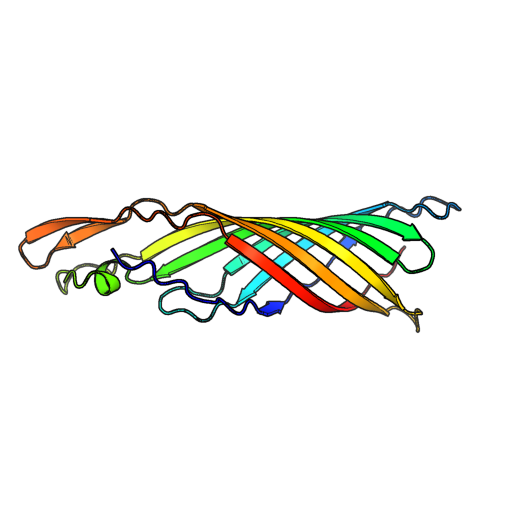80 O O . ASP A 1 87 ? -20.230 1.925 23.422 1.00 92.94 87 ASP A O 1
ATOM 684 N N . GLN A 1 88 ? -20.072 3.904 22.366 1.00 90.44 88 GLN A N 1
ATOM 685 C CA . GLN A 1 88 ? -19.052 4.470 23.249 1.00 90.44 88 GLN A CA 1
ATOM 686 C C . GLN A 1 88 ? -19.636 5.612 24.084 1.00 90.44 88 GLN A C 1
ATOM 688 O O . GLN A 1 88 ? -20.519 6.327 23.598 1.00 90.44 88 GLN A O 1
ATOM 693 N N . PRO A 1 89 ? -19.121 5.842 25.306 1.00 91.69 89 PRO A N 1
ATOM 694 C CA . PRO A 1 89 ? -19.483 7.019 26.083 1.00 91.69 89 PRO A CA 1
ATOM 695 C C . PRO A 1 89 ? -19.224 8.311 25.291 1.00 91.69 89 PRO A C 1
ATOM 697 O O . PRO A 1 89 ? -18.198 8.445 24.625 1.00 91.69 89 PRO A O 1
ATOM 700 N N . ALA A 1 90 ? -20.145 9.276 25.366 1.00 88.88 90 ALA A N 1
ATOM 701 C CA . ALA A 1 90 ? -20.072 10.517 24.582 1.00 88.88 90 ALA A CA 1
ATOM 702 C C . ALA A 1 90 ? -18.867 11.414 24.935 1.00 88.88 90 ALA A C 1
ATOM 704 O O . ALA A 1 90 ? -18.514 12.307 24.167 1.00 88.88 90 ALA A O 1
ATOM 705 N N . ASP A 1 91 ? -18.256 11.196 26.099 1.00 92.19 91 ASP A N 1
ATOM 706 C CA . ASP A 1 91 ? -17.068 11.889 26.598 1.00 92.19 91 ASP A CA 1
ATOM 707 C C . ASP A 1 91 ? -15.746 11.211 26.195 1.00 92.19 91 ASP A C 1
ATOM 709 O O . ASP A 1 91 ? -14.670 11.769 26.424 1.00 92.19 91 ASP A O 1
ATOM 713 N N . VAL A 1 92 ? -15.802 10.037 25.561 1.00 89.44 92 VAL A N 1
ATOM 714 C CA . VAL A 1 92 ? -14.621 9.310 25.089 1.00 89.44 92 VAL A CA 1
ATOM 715 C C . VAL A 1 92 ? -14.296 9.730 23.658 1.00 89.44 92 VAL A C 1
ATOM 717 O O . VAL A 1 92 ? -15.155 9.743 22.775 1.00 89.44 92 VAL A O 1
ATOM 720 N N . LYS A 1 93 ? -13.024 10.077 23.415 1.00 89.25 93 LYS A N 1
ATOM 721 C CA . LYS A 1 93 ? -12.535 10.345 22.058 1.00 89.25 93 LYS A CA 1
ATOM 722 C C . LYS A 1 93 ? -12.791 9.100 21.194 1.00 89.25 93 LYS A C 1
ATOM 724 O O . LYS A 1 93 ? -12.437 8.007 21.641 1.00 89.25 93 LYS A O 1
ATOM 729 N N . PRO A 1 94 ? -13.331 9.254 19.973 1.00 87.00 94 PRO A N 1
ATOM 730 C CA . PRO A 1 94 ? -13.497 8.127 19.078 1.00 87.00 94 PRO A CA 1
ATOM 731 C C . PRO A 1 94 ? -12.196 7.363 18.888 1.00 87.00 94 PRO A C 1
ATOM 733 O O . PRO A 1 94 ? -11.114 7.953 18.801 1.00 87.00 94 PRO A O 1
ATOM 736 N N . ILE A 1 95 ? -12.329 6.045 18.881 1.00 86.88 95 ILE A N 1
ATOM 737 C CA . ILE A 1 95 ? -11.197 5.153 18.710 1.00 86.88 95 ILE A CA 1
ATOM 738 C C . ILE A 1 95 ? -11.053 4.849 17.231 1.00 86.88 95 ILE A C 1
ATOM 740 O O . ILE A 1 95 ? -11.995 4.351 16.620 1.00 86.88 95 ILE A O 1
ATOM 744 N N . ASP A 1 96 ? -9.859 5.105 16.715 1.00 87.81 96 ASP A N 1
ATOM 745 C CA . ASP A 1 96 ? -9.462 4.811 15.346 1.00 87.81 96 ASP A CA 1
ATOM 746 C C . ASP A 1 96 ? -8.355 3.751 15.378 1.00 87.81 96 ASP A C 1
ATOM 748 O O . ASP A 1 96 ? -7.502 3.752 16.273 1.00 87.81 96 ASP A O 1
ATOM 752 N N . GLY A 1 97 ? -8.395 2.818 14.430 1.00 86.19 97 GLY A N 1
ATOM 753 C CA . GLY A 1 97 ? -7.316 1.860 14.202 1.00 86.19 97 GLY A CA 1
ATOM 754 C C . GLY A 1 97 ? -6.365 2.375 13.128 1.00 86.19 97 GLY A C 1
ATOM 755 O O . GLY A 1 97 ? -6.801 3.038 12.193 1.00 86.19 97 GLY A O 1
ATOM 756 N N . THR A 1 98 ? -5.082 2.032 13.215 1.0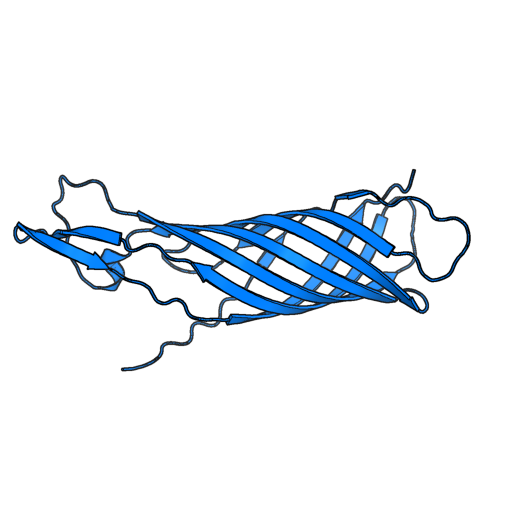0 90.69 98 THR A N 1
ATOM 757 C CA . THR A 1 98 ? -4.128 2.264 12.123 1.00 90.69 98 THR A CA 1
ATOM 758 C C . THR A 1 98 ? -3.650 0.919 11.611 1.00 90.69 98 THR A C 1
ATOM 760 O O . THR A 1 98 ? -3.085 0.124 12.361 1.00 90.69 98 THR A O 1
ATOM 763 N N . ASN A 1 99 ? -3.850 0.689 10.321 1.00 91.56 99 ASN A N 1
ATOM 764 C CA . ASN A 1 99 ? -3.493 -0.546 9.650 1.00 91.56 99 ASN A CA 1
ATOM 765 C C . ASN A 1 99 ? -2.294 -0.322 8.733 1.00 91.56 99 ASN A C 1
ATOM 767 O O . ASN A 1 99 ? -2.088 0.760 8.176 1.00 91.56 99 ASN A O 1
ATOM 771 N N . THR A 1 100 ? -1.519 -1.380 8.532 1.00 94.00 100 THR A N 1
ATOM 772 C CA . THR A 1 100 ? -0.392 -1.387 7.601 1.00 94.00 100 THR A CA 1
ATOM 773 C C . THR A 1 100 ? -0.645 -2.415 6.509 1.00 94.00 100 THR A C 1
ATOM 775 O O . THR A 1 100 ? -1.086 -3.523 6.779 1.00 94.00 100 THR A O 1
ATOM 778 N N . THR A 1 101 ? -0.384 -2.071 5.250 1.00 92.81 101 THR A N 1
ATOM 779 C CA . THR A 1 101 ? -0.469 -3.010 4.125 1.00 92.81 101 THR A CA 1
ATOM 780 C C . THR A 1 101 ? 0.891 -3.193 3.488 1.00 92.81 101 THR A C 1
ATOM 782 O O . THR A 1 101 ? 1.539 -2.220 3.099 1.00 92.81 101 THR A O 1
ATOM 785 N N . THR A 1 102 ? 1.276 -4.452 3.318 1.00 95.38 102 THR A N 1
ATOM 786 C CA . THR A 1 102 ? 2.418 -4.854 2.502 1.00 95.38 102 THR A CA 1
ATOM 787 C C . THR A 1 102 ? 1.887 -5.492 1.230 1.00 95.38 102 THR A C 1
ATOM 789 O O . THR A 1 102 ? 1.157 -6.483 1.288 1.00 95.38 102 THR A O 1
ATOM 792 N N . ARG A 1 103 ? 2.245 -4.940 0.069 1.00 93.75 103 ARG A N 1
ATOM 793 C CA . ARG A 1 103 ? 1.810 -5.461 -1.232 1.00 93.75 103 ARG A CA 1
ATOM 794 C C . ARG A 1 103 ? 3.001 -5.864 -2.083 1.00 93.75 103 ARG A C 1
ATOM 796 O O . ARG A 1 103 ? 3.875 -5.047 -2.351 1.00 93.75 103 ARG A O 1
ATOM 803 N N . LEU A 1 104 ? 2.997 -7.100 -2.567 1.00 94.62 104 LEU A N 1
ATOM 804 C CA . LEU A 1 104 ? 3.913 -7.575 -3.597 1.00 94.62 104 LEU A CA 1
ATOM 805 C C . LEU A 1 104 ? 3.168 -7.614 -4.929 1.00 94.62 104 LEU A C 1
ATOM 807 O O . LEU A 1 104 ? 2.124 -8.249 -5.037 1.00 94.62 104 LEU A O 1
ATOM 811 N N . ALA A 1 105 ? 3.698 -6.956 -5.953 1.00 94.00 105 ALA A N 1
ATOM 812 C CA . ALA A 1 105 ? 3.082 -6.916 -7.272 1.00 94.00 105 ALA A CA 1
ATOM 813 C C . ALA A 1 105 ? 4.081 -7.256 -8.372 1.00 94.00 105 ALA A C 1
ATOM 815 O O . ALA A 1 105 ? 5.238 -6.851 -8.311 1.00 94.00 105 ALA A O 1
ATOM 816 N N . GLY A 1 106 ? 3.608 -7.958 -9.398 1.00 94.19 106 GLY A N 1
ATOM 817 C CA . GLY A 1 106 ? 4.325 -8.198 -10.645 1.00 94.19 106 GLY A CA 1
ATOM 818 C C . GLY A 1 106 ? 3.515 -7.693 -11.833 1.00 94.19 106 GLY A C 1
ATOM 819 O O . GLY A 1 106 ? 2.286 -7.769 -11.828 1.00 94.19 106 GLY A O 1
ATOM 820 N N . TRP A 1 107 ? 4.180 -7.170 -12.860 1.00 95.25 107 TRP A N 1
ATOM 821 C CA . TRP A 1 107 ? 3.512 -6.692 -14.070 1.00 95.25 107 TRP A CA 1
ATOM 822 C C . TRP A 1 107 ? 4.334 -6.921 -15.331 1.00 95.25 107 TRP A C 1
ATOM 824 O O . TRP A 1 107 ? 5.549 -7.111 -15.296 1.00 95.25 107 TRP A O 1
ATOM 834 N N . VAL A 1 108 ? 3.639 -6.839 -16.461 1.00 95.06 108 VAL A N 1
ATOM 835 C CA . VAL A 1 108 ? 4.229 -6.704 -17.788 1.00 95.06 108 VAL A CA 1
ATOM 836 C C . VAL A 1 108 ? 3.872 -5.318 -18.315 1.00 95.06 108 VAL A C 1
ATOM 838 O O . VAL A 1 108 ? 2.712 -4.907 -18.281 1.00 95.06 108 VAL A O 1
ATOM 841 N N . GLU A 1 109 ? 4.878 -4.581 -18.766 1.00 92.88 109 GLU A N 1
ATOM 842 C CA . GLU A 1 109 ? 4.779 -3.206 -19.253 1.00 92.88 109 GLU A CA 1
ATOM 843 C C . GLU A 1 109 ? 5.216 -3.143 -20.710 1.00 92.88 109 GLU A C 1
ATOM 845 O O . GLU A 1 109 ? 6.228 -3.736 -21.078 1.00 92.88 109 GLU A O 1
ATOM 850 N N . ARG A 1 110 ? 4.479 -2.389 -21.523 1.00 91.69 110 ARG A N 1
ATOM 851 C CA . ARG A 1 110 ? 4.929 -1.972 -22.847 1.00 91.69 110 ARG A CA 1
ATOM 852 C C . ARG A 1 110 ? 5.129 -0.465 -22.856 1.00 91.69 110 ARG A C 1
ATOM 854 O O . ARG A 1 110 ? 4.207 0.280 -22.517 1.00 91.69 110 ARG A O 1
ATOM 861 N N . ARG A 1 111 ? 6.313 -0.032 -23.278 1.00 89.19 111 ARG A N 1
ATOM 862 C CA . ARG A 1 111 ? 6.638 1.374 -23.533 1.00 89.19 111 ARG A CA 1
ATOM 863 C C . ARG A 1 111 ? 6.400 1.696 -25.011 1.00 89.19 111 ARG A C 1
ATOM 865 O O . ARG A 1 111 ? 6.407 0.806 -25.857 1.00 89.19 111 ARG A O 1
ATOM 872 N N . TYR A 1 112 ? 6.116 2.951 -25.309 1.00 86.12 112 TYR A N 1
ATOM 873 C CA . TYR A 1 112 ? 5.986 3.459 -26.671 1.00 86.12 112 TYR A CA 1
ATOM 874 C C . TYR A 1 112 ? 7.021 4.552 -26.912 1.00 86.12 112 TYR A C 1
ATOM 876 O O . TYR A 1 112 ? 7.582 5.086 -25.953 1.00 86.12 112 TYR A O 1
ATOM 884 N N . ASP A 1 113 ? 7.258 4.857 -28.191 1.00 73.31 113 ASP A N 1
ATOM 885 C CA . ASP A 1 113 ? 8.275 5.808 -28.640 1.00 73.31 113 ASP A CA 1
ATOM 886 C C . ASP A 1 113 ? 8.284 7.122 -27.852 1.00 73.31 113 ASP A C 1
ATOM 888 O O . ASP A 1 113 ? 7.257 7.589 -27.353 1.00 73.31 113 ASP A O 1
ATOM 892 N N . ARG A 1 114 ? 9.484 7.714 -27.784 1.00 68.06 114 ARG A N 1
ATOM 893 C CA . ARG A 1 114 ? 9.866 8.836 -26.917 1.00 68.06 114 ARG A CA 1
ATOM 894 C C . ARG A 1 114 ? 9.825 10.197 -27.632 1.00 68.06 114 ARG A C 1
ATOM 896 O O . ARG A 1 114 ? 10.871 10.678 -28.080 1.00 68.06 114 ARG A O 1
ATOM 903 N N . PRO A 1 115 ? 8.684 10.899 -27.747 1.00 61.12 115 PRO A N 1
ATOM 904 C CA . PRO A 1 115 ? 8.712 12.299 -28.143 1.00 61.12 115 PRO A CA 1
ATOM 905 C C . PRO A 1 115 ? 9.232 13.151 -26.970 1.00 61.12 115 PRO A C 1
ATOM 907 O O . PRO A 1 115 ? 8.475 13.637 -26.130 1.00 61.12 115 PRO A O 1
ATOM 910 N N . GLY A 1 116 ? 10.550 13.353 -26.906 1.00 71.38 116 GLY A N 1
ATOM 911 C CA . GLY A 1 116 ? 11.188 14.258 -25.943 1.00 71.38 116 GLY A CA 1
ATOM 912 C C . GLY A 1 116 ? 11.480 13.623 -24.578 1.00 71.38 116 GLY A C 1
ATOM 913 O O . GLY A 1 116 ? 12.195 12.633 -24.502 1.00 71.38 116 GLY A O 1
ATOM 914 N N . ALA A 1 117 ? 11.007 14.241 -23.488 1.00 69.62 117 ALA A N 1
ATOM 915 C CA . ALA A 1 117 ? 11.343 13.869 -22.099 1.00 69.62 117 ALA A CA 1
ATOM 916 C C . ALA A 1 117 ? 10.308 12.949 -21.414 1.00 69.62 117 ALA A C 1
ATOM 918 O O . ALA A 1 117 ? 10.334 12.783 -20.189 1.00 69.62 117 ALA A O 1
ATOM 919 N N . TRP A 1 118 ? 9.368 12.417 -22.194 1.00 71.31 118 TRP A N 1
ATOM 920 C CA . TRP A 1 118 ? 8.197 11.701 -21.708 1.00 71.31 118 TRP A CA 1
ATOM 921 C C . TRP A 1 118 ? 8.091 10.342 -22.385 1.00 71.31 118 TRP A C 1
ATOM 923 O O . TRP A 1 118 ? 8.118 10.262 -23.613 1.00 71.31 118 TRP A O 1
ATOM 933 N N . ASP A 1 119 ? 7.891 9.310 -21.571 1.00 77.00 119 ASP A N 1
ATOM 934 C CA . ASP A 1 119 ? 7.637 7.953 -22.034 1.00 77.00 119 ASP A CA 1
ATOM 935 C C . ASP A 1 119 ? 6.164 7.611 -21.779 1.00 77.00 119 ASP A C 1
ATOM 937 O O . ASP A 1 119 ? 5.669 7.690 -20.644 1.00 77.00 119 ASP A O 1
ATOM 941 N N . TRP A 1 120 ? 5.460 7.221 -22.841 1.00 79.50 120 TRP A N 1
ATOM 942 C CA . TRP A 1 120 ? 4.117 6.656 -22.746 1.00 79.50 120 TRP A CA 1
ATOM 943 C C . TRP A 1 120 ? 4.216 5.156 -22.527 1.00 79.50 120 TRP A C 1
ATOM 945 O O . TRP A 1 120 ? 4.959 4.468 -23.224 1.00 79.50 120 TRP A O 1
ATOM 955 N N . PHE A 1 121 ? 3.445 4.629 -21.583 1.00 86.00 121 PHE A N 1
ATOM 956 C CA . PHE A 1 121 ? 3.419 3.197 -21.335 1.00 86.00 121 PHE A CA 1
ATOM 957 C C . PHE A 1 121 ? 2.062 2.743 -20.812 1.00 86.00 121 PHE A C 1
ATOM 959 O O . PHE A 1 121 ? 1.277 3.509 -20.248 1.00 86.00 121 PHE A O 1
ATOM 966 N N . TRP A 1 122 ? 1.802 1.454 -20.976 1.00 86.44 122 TRP A N 1
ATOM 967 C CA . TRP A 1 122 ? 0.760 0.767 -20.231 1.00 86.44 122 TRP A CA 1
ATOM 968 C C . TRP A 1 122 ? 1.347 -0.482 -19.603 1.00 86.44 122 TRP A C 1
ATOM 970 O O . TRP A 1 122 ? 2.306 -1.067 -20.113 1.00 86.44 122 TRP A O 1
ATOM 980 N N . ASN A 1 123 ? 0.755 -0.902 -18.494 1.00 89.19 123 ASN A N 1
ATOM 981 C CA . ASN A 1 123 ? 1.050 -2.196 -17.918 1.00 89.19 123 ASN A CA 1
ATOM 982 C C . ASN A 1 123 ? -0.209 -2.900 -17.427 1.00 89.19 123 ASN A C 1
ATOM 984 O O . ASN A 1 123 ? -1.258 -2.285 -17.204 1.00 89.19 123 ASN A O 1
ATOM 988 N N . VAL A 1 124 ? -0.068 -4.214 -17.308 1.00 89.69 124 VAL A N 1
ATOM 989 C CA . VAL A 1 124 ? -1.020 -5.092 -16.647 1.00 89.69 124 VAL A CA 1
ATOM 990 C C . VAL A 1 124 ? -0.253 -5.959 -15.666 1.00 89.69 124 VAL A C 1
ATOM 992 O O . VAL A 1 124 ? 0.802 -6.508 -15.991 1.00 89.69 124 VAL A O 1
ATOM 995 N N . GLY A 1 125 ? -0.774 -6.063 -14.454 1.00 90.69 125 GLY A N 1
ATOM 996 C CA . GLY A 1 125 ? -0.138 -6.826 -13.401 1.00 90.69 125 GLY A CA 1
ATOM 997 C C . GLY A 1 125 ? -1.120 -7.476 -12.454 1.00 90.69 125 GLY A C 1
ATOM 998 O O . GLY A 1 125 ? -2.328 -7.229 -12.487 1.00 90.69 125 GLY A O 1
ATOM 999 N N . ILE A 1 126 ? -0.547 -8.305 -11.598 1.00 91.00 126 ILE A N 1
ATOM 1000 C CA . ILE A 1 126 ? -1.213 -8.951 -10.483 1.00 91.00 126 ILE A CA 1
ATOM 1001 C C . ILE A 1 126 ? -0.430 -8.635 -9.217 1.00 91.00 126 ILE A C 1
ATOM 1003 O O . ILE A 1 126 ? 0.802 -8.574 -9.227 1.00 91.00 126 ILE A O 1
ATOM 1007 N N . GLY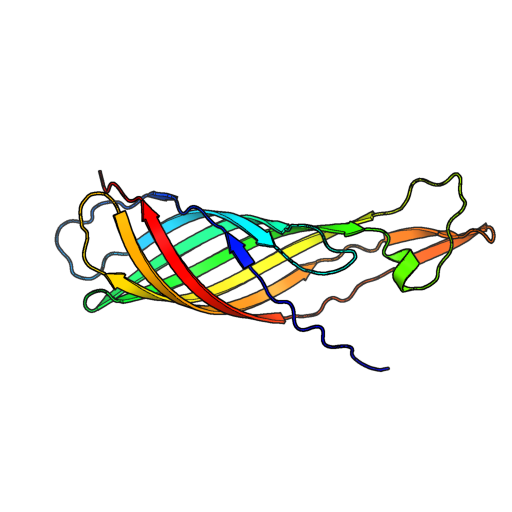 A 1 127 ? -1.154 -8.406 -8.133 1.00 90.31 127 GLY A N 1
ATOM 1008 C CA . GLY A 1 127 ? -0.574 -8.182 -6.824 1.00 90.31 127 GLY A CA 1
ATOM 1009 C C . GLY A 1 127 ? -1.223 -9.046 -5.765 1.00 90.31 127 GLY A C 1
ATOM 1010 O O . GLY A 1 127 ? -2.370 -9.466 -5.901 1.00 90.31 127 GLY A O 1
ATOM 1011 N N . PHE A 1 128 ? -0.462 -9.276 -4.713 1.00 90.12 128 PHE A N 1
ATOM 1012 C CA . PHE A 1 128 ? -0.890 -9.881 -3.474 1.00 90.12 128 PHE A CA 1
ATOM 1013 C C . PHE A 1 128 ? -0.667 -8.867 -2.354 1.00 90.12 128 PHE A C 1
ATOM 1015 O O . PHE A 1 128 ? 0.415 -8.277 -2.273 1.00 90.12 128 PHE A O 1
ATOM 1022 N N . ALA A 1 129 ? -1.675 -8.652 -1.517 1.00 89.69 129 ALA A N 1
ATOM 1023 C CA . ALA A 1 129 ? -1.600 -7.749 -0.379 1.00 89.69 129 ALA A CA 1
ATOM 1024 C C . ALA A 1 129 ? -1.887 -8.500 0.923 1.00 89.69 129 ALA A C 1
ATOM 1026 O O . ALA A 1 129 ? -2.836 -9.280 1.001 1.00 89.69 129 ALA A O 1
ATOM 1027 N N . SER A 1 130 ? -1.071 -8.214 1.935 1.00 92.56 130 SER A N 1
ATOM 1028 C CA . SER A 1 130 ? -1.293 -8.602 3.324 1.00 92.56 130 SER A CA 1
ATOM 1029 C C . SER A 1 130 ? -1.544 -7.340 4.132 1.00 92.56 130 SER A C 1
ATOM 1031 O O . SER A 1 130 ? -0.764 -6.386 4.051 1.00 92.56 130 SER A O 1
ATOM 1033 N N . VAL A 1 131 ? -2.612 -7.347 4.920 1.00 91.50 131 VAL A N 1
ATOM 1034 C CA . VAL A 1 131 ? -2.960 -6.250 5.823 1.00 91.50 131 VAL A CA 1
ATOM 1035 C C . VAL A 1 131 ? -2.683 -6.698 7.253 1.00 91.50 131 VAL A C 1
ATOM 1037 O O . VAL A 1 131 ? -3.102 -7.774 7.661 1.00 91.50 131 VAL A O 1
ATOM 1040 N N . ASP A 1 132 ? -1.963 -5.872 8.000 1.00 92.88 132 ASP A N 1
ATOM 1041 C CA . ASP A 1 132 ? -1.783 -6.001 9.440 1.00 92.88 132 ASP A CA 1
ATOM 1042 C C . ASP A 1 132 ? -2.682 -4.975 10.137 1.00 92.88 132 ASP A C 1
ATOM 1044 O O . ASP A 1 132 ? -2.612 -3.775 9.844 1.00 92.88 132 ASP A O 1
ATOM 1048 N N . ALA A 1 133 ? -3.555 -5.469 11.013 1.00 91.31 133 ALA A N 1
ATOM 1049 C CA . ALA A 1 133 ? -4.572 -4.695 11.710 1.00 91.31 133 ALA A CA 1
ATOM 1050 C C . ALA A 1 133 ? -4.472 -4.969 13.220 1.00 91.31 133 ALA A C 1
ATOM 1052 O O . ALA A 1 133 ? -5.021 -5.965 13.705 1.00 91.31 133 ALA A O 1
ATOM 1053 N N . PRO A 1 134 ? -3.761 -4.113 13.977 1.00 92.31 134 PRO A N 1
ATOM 1054 C CA . PRO A 1 134 ? -3.628 -4.263 15.420 1.00 92.31 134 PRO A CA 1
ATOM 1055 C C . PRO A 1 134 ? -4.996 -4.285 16.124 1.00 92.31 134 PRO A C 1
ATOM 1057 O O . PRO A 1 134 ? -5.927 -3.613 15.668 1.00 92.31 134 PRO A O 1
ATOM 1060 N N . PRO A 1 135 ? -5.134 -5.005 17.255 1.00 93.31 135 PRO A N 1
ATOM 1061 C CA . PRO A 1 135 ? -6.358 -4.975 18.042 1.00 93.31 135 PRO A CA 1
ATOM 1062 C C . PRO A 1 135 ? -6.724 -3.558 18.487 1.00 93.31 135 PRO A C 1
ATOM 1064 O O . PRO A 1 135 ? -5.862 -2.766 18.875 1.00 93.31 135 PRO A O 1
ATOM 1067 N N . VAL A 1 136 ? -8.020 -3.263 18.469 1.00 92.19 136 VAL A N 1
ATOM 1068 C CA . VAL A 1 136 ? -8.568 -1.975 18.895 1.00 92.19 136 VAL A CA 1
ATOM 1069 C C . VAL A 1 136 ? -9.448 -2.181 20.118 1.00 92.19 136 VAL A C 1
ATOM 1071 O O . VAL A 1 136 ? -10.449 -2.891 20.047 1.00 92.19 136 VAL A O 1
ATOM 1074 N N . SER A 1 137 ? -9.115 -1.525 21.228 1.00 94.62 137 SER A N 1
ATOM 1075 C CA . SER A 1 137 ? -9.810 -1.718 22.506 1.00 94.62 137 SER A CA 1
ATOM 1076 C C . SER A 1 137 ? -10.313 -0.406 23.083 1.00 94.62 137 SER A C 1
ATOM 1078 O O . SER A 1 137 ? -9.657 0.625 22.949 1.00 94.62 137 SER A O 1
ATOM 1080 N N . GLY A 1 138 ? -11.461 -0.443 23.758 1.00 93.81 138 GLY A N 1
ATOM 1081 C CA . GLY A 1 138 ? -12.110 0.756 24.280 1.00 93.81 138 GLY A CA 1
ATOM 1082 C C . GLY A 1 138 ? -13.189 0.490 25.323 1.00 93.81 138 GLY A C 1
ATOM 1083 O O . GLY A 1 138 ? -13.570 -0.661 25.530 1.00 93.81 138 GLY A O 1
ATOM 1084 N N . PRO A 1 139 ? -13.690 1.539 25.995 1.00 95.25 139 PRO A N 1
ATOM 1085 C CA . PRO A 1 139 ? -14.835 1.431 26.891 1.00 95.25 139 PRO A CA 1
ATOM 1086 C C . PRO A 1 139 ? -16.158 1.352 26.113 1.00 95.25 139 PRO A C 1
ATOM 1088 O O . PRO A 1 139 ? -16.268 1.896 25.011 1.00 95.25 139 PRO A O 1
ATOM 1091 N N . THR A 1 140 ? -17.166 0.717 26.714 1.00 93.56 140 THR A N 1
ATOM 1092 C CA . THR A 1 140 ? -18.564 0.733 26.249 1.00 93.56 140 THR A CA 1
ATOM 1093 C C . THR A 1 140 ? -19.389 1.745 27.046 1.00 93.56 140 THR A C 1
ATOM 1095 O O . THR A 1 140 ? -19.042 2.094 28.178 1.00 93.56 140 THR A O 1
ATOM 1098 N N . ASP A 1 141 ? -20.502 2.207 26.482 1.00 93.62 141 ASP A N 1
ATOM 1099 C CA . ASP A 1 141 ? -21.472 3.087 27.152 1.00 93.62 141 ASP A CA 1
ATOM 1100 C C . ASP A 1 141 ? -22.112 2.453 28.407 1.00 93.62 141 ASP A C 1
ATOM 1102 O O . ASP A 1 141 ? -22.462 3.149 29.360 1.00 93.62 141 ASP A O 1
ATOM 1106 N N . THR A 1 142 ? -22.180 1.120 28.460 1.00 93.31 142 THR A N 1
ATOM 1107 C CA . THR A 1 142 ? -22.635 0.345 29.624 1.00 93.31 142 THR A CA 1
ATOM 1108 C C . THR A 1 142 ? -21.587 0.205 30.736 1.00 93.31 142 THR A C 1
ATOM 1110 O O . THR A 1 142 ? -21.832 -0.503 31.714 1.00 93.31 142 THR A O 1
ATOM 1113 N N . GLY A 1 143 ? -20.410 0.827 30.598 1.00 91.19 143 GLY A N 1
ATOM 1114 C CA . GLY A 1 143 ? -19.324 0.776 31.585 1.00 91.19 143 GLY A CA 1
ATOM 1115 C C . GLY A 1 143 ? -18.427 -0.466 31.501 1.00 91.19 143 GLY A C 1
ATOM 1116 O O . GLY A 1 143 ? -17.672 -0.733 32.435 1.00 91.19 143 GLY A O 1
ATOM 1117 N N . GLY A 1 144 ? -18.509 -1.236 30.411 1.00 94.50 144 GLY A N 1
ATOM 1118 C CA . GLY A 1 144 ? -17.609 -2.353 30.118 1.00 94.50 144 GLY A CA 1
ATOM 1119 C C . GLY A 1 144 ? -16.429 -1.940 29.237 1.00 94.50 144 GLY A C 1
ATOM 1120 O O . GLY A 1 144 ? -16.205 -0.757 28.978 1.00 94.50 144 GLY A O 1
ATOM 1121 N N . THR A 1 145 ? -15.682 -2.929 28.750 1.00 96.00 145 THR A N 1
ATOM 1122 C CA . THR A 1 145 ? -14.648 -2.746 27.724 1.00 96.00 145 THR A CA 1
ATOM 1123 C C . THR A 1 145 ? -14.854 -3.722 26.573 1.00 96.00 145 THR A C 1
ATOM 1125 O O . THR A 1 145 ? -15.439 -4.792 26.744 1.00 96.00 145 THR A O 1
ATOM 1128 N N . PHE A 1 146 ? -14.360 -3.354 25.398 1.00 94.00 146 PHE A N 1
ATOM 1129 C CA . PHE A 1 146 ? -14.298 -4.207 24.221 1.00 94.00 146 PHE A CA 1
ATOM 1130 C C . PHE A 1 146 ? -12.863 -4.303 23.706 1.00 94.00 146 PHE A C 1
ATOM 1132 O O . PHE A 1 146 ? -12.039 -3.423 23.960 1.00 94.00 146 PHE A O 1
ATOM 1139 N N . GLU A 1 147 ? -12.604 -5.355 22.940 1.00 95.88 147 GLU A N 1
ATOM 1140 C CA . GLU A 1 147 ? -11.416 -5.536 22.112 1.00 95.88 147 GLU A CA 1
ATOM 1141 C C . GLU A 1 147 ? -11.879 -6.095 20.764 1.00 95.88 147 GLU A C 1
ATOM 1143 O O . GLU A 1 147 ? -12.598 -7.094 20.704 1.00 95.88 147 GLU A O 1
ATOM 1148 N N . ILE A 1 148 ? -11.512 -5.415 19.684 1.00 90.69 148 ILE A N 1
ATOM 1149 C CA . ILE A 1 148 ? -11.829 -5.787 18.309 1.00 90.69 148 ILE A CA 1
ATOM 1150 C C . ILE A 1 148 ? -10.544 -6.292 17.679 1.00 90.69 148 ILE A C 1
ATOM 1152 O O . ILE A 1 148 ? -9.604 -5.527 17.468 1.00 90.69 148 ILE A O 1
ATOM 1156 N N . VAL A 1 149 ? -10.524 -7.580 17.353 1.00 92.62 149 VAL A N 1
ATOM 1157 C CA . VAL A 1 149 ? -9.452 -8.202 16.577 1.00 92.62 149 VAL A CA 1
ATOM 1158 C C . VAL A 1 149 ? -9.944 -8.348 15.145 1.00 92.62 149 VAL A C 1
ATOM 1160 O O . VAL A 1 149 ? -10.990 -8.953 14.906 1.00 92.62 149 VAL A O 1
ATOM 1163 N N . THR A 1 150 ? -9.201 -7.779 14.198 1.00 86.94 150 THR A N 1
ATOM 1164 C CA . THR A 1 150 ? -9.524 -7.868 12.771 1.00 86.94 150 THR A CA 1
ATOM 1165 C C . THR A 1 150 ? -8.573 -8.854 12.111 1.00 86.94 150 THR A C 1
ATOM 1167 O O . THR A 1 150 ? -7.362 -8.702 12.218 1.00 86.94 150 THR A O 1
ATOM 1170 N N . ASP A 1 151 ? -9.126 -9.843 11.412 1.00 87.75 151 ASP A N 1
ATOM 1171 C CA . ASP A 1 151 ? -8.379 -10.697 10.487 1.00 87.75 151 ASP A CA 1
ATOM 1172 C C . ASP A 1 151 ? -8.761 -10.291 9.055 1.00 87.75 151 ASP A C 1
ATOM 1174 O O . ASP A 1 151 ? -9.792 -10.736 8.539 1.00 87.75 151 ASP A O 1
ATOM 1178 N N . PRO A 1 152 ? -8.008 -9.364 8.436 1.00 77.56 152 PRO A N 1
ATOM 1179 C CA . PRO A 1 152 ? -8.327 -8.851 7.107 1.00 77.56 152 PRO A CA 1
ATOM 1180 C C . PRO A 1 152 ? -8.039 -9.871 5.993 1.00 77.56 152 PRO A C 1
ATOM 1182 O O . PRO A 1 152 ? -8.485 -9.675 4.863 1.00 77.56 152 PRO A O 1
ATOM 1185 N N . GLY A 1 153 ? -7.345 -10.971 6.300 1.00 80.50 153 GLY A N 1
ATOM 1186 C CA . GLY A 1 153 ? -6.962 -11.981 5.327 1.00 80.50 153 GLY A CA 1
ATOM 1187 C C . GLY A 1 153 ? -6.013 -11.469 4.239 1.00 80.50 153 GLY A C 1
ATOM 1188 O O . GLY A 1 153 ? -5.354 -10.434 4.356 1.00 80.50 153 GLY A O 1
ATOM 1189 N N . GLU A 1 154 ? -5.938 -12.248 3.165 1.00 81.81 154 GLU A N 1
ATOM 1190 C CA . GLU A 1 154 ? -5.081 -12.001 2.010 1.00 81.81 154 GLU A CA 1
ATOM 1191 C C . GLU A 1 154 ? -5.923 -11.637 0.784 1.00 81.81 154 GLU A C 1
ATOM 1193 O O . GLU A 1 154 ? -6.962 -12.253 0.523 1.00 81.81 154 GLU A O 1
ATOM 1198 N N . GLU A 1 155 ? -5.454 -10.679 -0.018 1.00 76.94 155 GLU A N 1
ATOM 1199 C CA . GLU A 1 155 ? -6.173 -10.232 -1.213 1.00 76.94 155 GLU A CA 1
ATOM 1200 C C . GLU A 1 155 ? -5.330 -10.300 -2.489 1.00 76.94 155 GLU A C 1
ATOM 1202 O O . GLU A 1 155 ? -4.146 -9.956 -2.509 1.00 76.94 155 GLU A O 1
ATOM 1207 N N . VAL A 1 156 ? -5.983 -10.674 -3.597 1.00 74.75 156 VAL A N 1
ATOM 1208 C CA . VAL A 1 156 ? -5.406 -10.669 -4.950 1.00 74.75 156 VAL A CA 1
ATOM 1209 C C . VAL A 1 156 ? -5.976 -9.506 -5.753 1.00 74.75 156 VAL A C 1
ATOM 1211 O O . VAL A 1 156 ? -7.189 -9.346 -5.870 1.00 74.75 156 VAL A O 1
ATOM 1214 N N . HIS A 1 157 ? -5.087 -8.698 -6.325 1.00 72.75 157 HIS A N 1
ATOM 1215 C CA . HIS A 1 157 ? -5.414 -7.440 -6.992 1.00 72.75 157 HIS A CA 1
ATOM 1216 C C . HIS A 1 157 ? -5.032 -7.505 -8.473 1.00 72.75 157 HIS A C 1
ATOM 1218 O O . HIS A 1 157 ? -3.944 -7.968 -8.815 1.00 72.75 157 HIS A O 1
ATOM 1224 N N . LEU A 1 158 ? -5.892 -6.986 -9.353 1.00 69.31 158 LEU A N 1
ATOM 1225 C CA . LEU A 1 158 ? -5.548 -6.718 -10.753 1.00 69.31 158 LEU A CA 1
ATOM 1226 C C . LEU A 1 158 ? -5.105 -5.264 -10.895 1.00 69.31 158 LEU A C 1
ATOM 1228 O O . LEU A 1 158 ? -5.786 -4.357 -10.422 1.00 69.31 158 LEU A O 1
ATOM 1232 N N . ILE A 1 159 ? -3.977 -5.040 -11.567 1.00 73.25 159 ILE A N 1
ATOM 1233 C CA . ILE A 1 159 ? -3.356 -3.716 -11.683 1.00 73.25 159 ILE A CA 1
ATOM 1234 C C . ILE A 1 159 ? -3.305 -3.311 -13.163 1.00 73.25 159 ILE A C 1
ATOM 1236 O O . ILE A 1 159 ? -2.301 -3.566 -13.831 1.00 73.25 159 ILE A O 1
ATOM 1240 N N . PRO A 1 160 ? -4.371 -2.705 -13.713 1.00 64.75 160 PRO A N 1
ATOM 1241 C CA . PRO A 1 160 ? -4.304 -2.006 -14.990 1.00 64.75 160 PRO A CA 1
ATOM 1242 C C . PRO A 1 160 ? -3.795 -0.577 -14.772 1.00 64.75 160 PRO A C 1
ATOM 1244 O O . PRO A 1 160 ? -4.301 0.142 -13.909 1.00 64.75 160 PRO A O 1
ATOM 1247 N N . ASN A 1 161 ? -2.795 -0.142 -15.543 1.00 68.81 161 ASN A N 1
ATOM 1248 C CA . ASN A 1 161 ? -2.187 1.167 -15.304 1.00 68.81 161 ASN A CA 1
ATOM 1249 C C . ASN A 1 161 ? -1.701 1.862 -16.589 1.00 68.81 161 ASN A C 1
ATOM 1251 O O . ASN A 1 161 ? -0.539 1.713 -16.978 1.00 68.81 161 ASN A O 1
ATOM 1255 N N . PRO A 1 162 ? -2.564 2.632 -17.272 1.00 62.84 162 PRO A N 1
ATOM 1256 C CA . PRO A 1 162 ? -2.115 3.548 -18.313 1.00 62.84 162 PRO A CA 1
ATOM 1257 C C . PRO A 1 162 ? -1.460 4.775 -17.665 1.00 62.84 162 PRO A C 1
ATOM 1259 O O . PRO A 1 162 ? -2.078 5.443 -16.834 1.00 62.84 162 PRO A O 1
ATOM 1262 N N . ARG A 1 163 ? -0.204 5.078 -18.016 1.00 63.84 163 ARG A N 1
ATOM 1263 C CA . ARG A 1 163 ? 0.546 6.183 -17.398 1.00 63.84 163 ARG A CA 1
ATOM 1264 C C . ARG A 1 163 ? 1.507 6.874 -18.355 1.00 63.84 163 ARG A C 1
ATOM 1266 O O . ARG A 1 163 ? 1.895 6.358 -19.399 1.00 63.84 163 ARG A O 1
ATOM 1273 N N . ILE A 1 164 ? 1.921 8.055 -17.913 1.00 59.44 164 ILE A N 1
ATOM 1274 C CA . ILE A 1 164 ? 2.998 8.852 -18.485 1.00 59.44 164 ILE A CA 1
ATOM 1275 C C . ILE A 1 164 ? 4.120 8.904 -17.440 1.00 59.44 164 ILE A C 1
ATOM 1277 O O . ILE A 1 164 ? 3.847 9.148 -16.262 1.00 59.44 164 ILE A O 1
ATOM 1281 N N . ARG A 1 165 ? 5.373 8.667 -17.842 1.00 66.69 165 ARG A N 1
ATOM 1282 C CA . ARG A 1 165 ? 6.557 8.800 -16.975 1.00 66.69 165 ARG A CA 1
ATOM 1283 C C . ARG A 1 165 ? 7.456 9.911 -17.499 1.00 66.69 165 ARG A C 1
ATOM 1285 O O . ARG A 1 165 ? 7.721 9.974 -18.696 1.00 66.69 165 ARG A O 1
ATOM 1292 N N . THR A 1 166 ? 7.956 10.755 -16.603 1.00 53.44 166 THR A N 1
ATOM 1293 C CA . THR A 1 166 ? 9.103 11.622 -16.888 1.00 53.44 166 THR A CA 1
ATOM 1294 C C . THR A 1 166 ? 10.382 10.848 -16.609 1.00 53.44 166 THR A C 1
ATOM 1296 O O . THR A 1 166 ? 10.568 10.308 -15.521 1.00 53.44 166 THR A O 1
ATOM 1299 N N . GLY A 1 167 ? 11.282 10.796 -17.582 1.00 53.62 167 GLY A N 1
ATOM 1300 C CA . GLY A 1 167 ? 12.588 10.177 -17.405 1.00 53.62 167 GLY A CA 1
ATOM 1301 C C . GLY A 1 167 ? 13.631 10.936 -18.203 1.00 53.62 167 GLY A C 1
ATOM 1302 O O . GLY A 1 167 ? 13.768 10.720 -19.400 1.00 53.62 167 GLY A O 1
ATOM 1303 N N . ARG A 1 168 ? 14.390 11.826 -17.553 1.00 42.41 168 ARG A N 1
ATOM 1304 C CA . ARG A 1 168 ? 15.713 12.187 -18.072 1.00 42.41 168 ARG A CA 1
ATOM 1305 C C . ARG A 1 168 ? 16.680 11.136 -17.546 1.00 42.41 168 ARG A C 1
ATOM 1307 O O . ARG A 1 168 ? 17.056 11.192 -16.381 1.00 42.41 168 ARG A O 1
ATOM 1314 N N . TYR A 1 169 ? 17.049 10.181 -18.393 1.00 46.44 169 TYR A N 1
ATOM 1315 C CA . TYR A 1 169 ? 18.301 9.456 -18.200 1.00 46.44 169 TYR A CA 1
ATOM 1316 C C . TYR A 1 169 ? 19.415 10.503 -18.384 1.00 46.44 169 TYR A C 1
ATOM 1318 O O . TYR A 1 169 ? 19.563 11.038 -19.484 1.00 46.44 169 TYR A O 1
ATOM 1326 N N . LEU A 1 170 ? 20.076 10.903 -17.294 1.00 34.72 170 LEU A N 1
ATOM 1327 C CA . LEU A 1 170 ? 21.335 11.654 -17.351 1.00 34.72 170 LEU A CA 1
ATOM 1328 C C . LEU A 1 170 ? 22.492 10.669 -17.513 1.00 34.72 170 LEU A C 1
ATOM 1330 O O . LEU A 1 170 ? 22.424 9.590 -16.881 1.00 34.72 170 LEU A O 1
#

Secondary structure (DSSP, 8-state):
----------EEE---EE-----TT-S--EEEEEEEEEEE--BTTB--EEEEEEEEEEEEETTEEEEEEEEEEEEEE--HHHHTT----TTSPPP-EEEEEEEEEEEEEEE---SSSEEEEEEEEEEEEEEE---EEEE-TTS-EEEE-----EEEEEEEEEEEEE----